Protein AF-A0AAU7TQH4-F1 (afdb_monomer_lite)

Secondary structure (DSSP, 8-state):
--HHHHHHHHHHHHTTSS---EEEEEEGGGHHHHHHHHHTT--SSEEEEEPPPPP-

Foldseek 3Di:
DPPVVVVVVVVCVVVVVDDQDAFEEAEPVCVVVVVVCVVVVVTDGDYHYDDDDPDD

Sequence (56 aa):
MPAEAFQRYVDLVADGKLPIRIDRVFTMDEIGEAHRIMQDGGAVGKLVVRVEGPAT

pLDDT: mean 90.76, std 9.38, range [54.69, 96.62]

Organism: NCBI:txid3160966

Radius of gyration: 14.68 Å; chains: 1; bounding box: 29×31×33 Å

Structure (mmCIF, N/CA/C/O backbone):
data_AF-A0AAU7TQH4-F1
#
_entry.id   AF-A0AAU7TQH4-F1
#
loop_
_atom_site.group_PDB
_atom_site.id
_atom_site.type_symbol
_atom_site.label_atom_id
_atom_site.label_alt_id
_atom_site.label_comp_id
_atom_site.label_asym_id
_atom_site.label_entity_id
_atom_site.label_seq_id
_atom_site.pdbx_PDB_ins_code
_atom_site.Cartn_x
_atom_site.Cartn_y
_atom_site.Cartn_z
_atom_site.occupancy
_atom_site.B_iso_or_equiv
_atom_site.auth_seq_id
_atom_site.auth_comp_id
_atom_site.auth_asym_id
_atom_site.auth_atom_id
_atom_site.pdbx_PDB_model_num
ATOM 1 N N . MET A 1 1 ? 15.133 -8.246 -6.050 1.00 61.47 1 MET A N 1
ATOM 2 C CA . MET A 1 1 ? 14.739 -7.884 -7.428 1.00 61.47 1 MET A CA 1
ATOM 3 C C . MET A 1 1 ? 15.856 -7.065 -8.053 1.00 61.47 1 MET A C 1
ATOM 5 O O . MET A 1 1 ? 16.418 -6.252 -7.329 1.00 61.47 1 MET A O 1
ATOM 9 N N . PRO A 1 2 ? 16.176 -7.256 -9.341 1.00 91.88 2 PRO A N 1
ATOM 10 C CA . PRO A 1 2 ? 17.083 -6.365 -10.062 1.00 91.88 2 PRO A CA 1
ATOM 11 C C . PRO A 1 2 ? 16.564 -4.920 -10.031 1.00 91.88 2 PRO A C 1
ATOM 13 O O . PRO A 1 2 ? 15.355 -4.702 -10.149 1.00 91.88 2 PRO A O 1
ATOM 16 N N . ALA A 1 3 ? 17.460 -3.944 -9.871 1.00 90.75 3 ALA A N 1
ATOM 17 C CA . ALA A 1 3 ? 17.095 -2.528 -9.763 1.00 90.75 3 ALA A CA 1
ATOM 18 C C . ALA A 1 3 ? 16.321 -2.027 -10.997 1.00 90.75 3 ALA A C 1
ATOM 20 O O . ALA A 1 3 ? 15.324 -1.326 -10.860 1.00 90.75 3 ALA A O 1
ATOM 21 N N . GLU A 1 4 ? 16.714 -2.476 -12.189 1.00 92.62 4 GLU A N 1
ATOM 22 C CA . GLU A 1 4 ? 16.054 -2.173 -13.468 1.00 92.62 4 GLU A CA 1
ATOM 23 C C . GLU A 1 4 ? 14.580 -2.606 -13.505 1.00 92.62 4 GLU A C 1
ATOM 25 O O . GLU A 1 4 ? 13.710 -1.889 -13.999 1.00 92.62 4 GLU A O 1
ATOM 30 N N . ALA A 1 5 ? 14.275 -3.767 -12.926 1.00 92.81 5 ALA A N 1
ATOM 31 C CA . ALA A 1 5 ? 12.925 -4.293 -12.903 1.00 92.81 5 ALA A CA 1
ATOM 32 C C . ALA A 1 5 ? 12.058 -3.519 -11.902 1.00 92.81 5 ALA A C 1
ATOM 34 O O . ALA A 1 5 ? 10.881 -3.298 -12.168 1.00 92.81 5 ALA A O 1
ATOM 35 N N . PHE A 1 6 ? 12.630 -3.069 -10.779 1.00 92.62 6 PHE A N 1
ATOM 36 C CA . PHE A 1 6 ? 11.938 -2.189 -9.836 1.00 92.62 6 PHE A CA 1
ATOM 37 C C . PHE A 1 6 ? 11.661 -0.815 -10.452 1.00 92.62 6 PHE A C 1
ATOM 39 O O . PHE A 1 6 ? 10.526 -0.346 -10.392 1.00 92.62 6 PHE A O 1
ATOM 46 N N . GLN A 1 7 ? 12.662 -0.220 -11.108 1.00 95.06 7 GLN A N 1
ATOM 47 C CA . GLN A 1 7 ? 12.528 1.077 -11.769 1.00 95.06 7 GLN A CA 1
ATOM 48 C C . GLN A 1 7 ? 11.379 1.071 -12.780 1.00 95.06 7 GLN A C 1
ATOM 50 O O . GLN A 1 7 ? 10.512 1.936 -12.732 1.00 95.06 7 GLN A O 1
ATOM 55 N N . ARG A 1 8 ? 11.281 0.016 -13.597 1.00 95.44 8 ARG A N 1
ATOM 56 C CA . ARG A 1 8 ? 10.171 -0.152 -14.543 1.00 95.44 8 ARG A CA 1
ATOM 57 C C . ARG A 1 8 ? 8.792 -0.109 -13.872 1.00 95.44 8 ARG A C 1
ATOM 59 O O . ARG A 1 8 ? 7.861 0.446 -14.446 1.00 95.44 8 ARG A O 1
ATOM 66 N N . TYR A 1 9 ? 8.625 -0.711 -12.693 1.00 93.75 9 TYR A N 1
ATOM 67 C CA . TYR A 1 9 ? 7.345 -0.660 -11.976 1.00 93.75 9 TYR A CA 1
ATOM 68 C C . TYR A 1 9 ? 7.040 0.739 -11.440 1.00 93.75 9 TYR A C 1
ATOM 70 O O . TYR A 1 9 ? 5.889 1.164 -11.511 1.00 93.75 9 TYR A O 1
ATOM 78 N N . VAL A 1 10 ? 8.051 1.452 -10.937 1.00 94.56 10 VAL A N 1
ATOM 79 C CA . VAL A 1 10 ? 7.905 2.845 -10.487 1.00 94.56 10 VAL A CA 1
ATOM 80 C C . VAL A 1 10 ? 7.459 3.733 -11.646 1.00 94.56 10 VAL A C 1
ATOM 82 O O . VAL A 1 10 ? 6.489 4.473 -11.495 1.00 94.56 10 VAL A O 1
ATOM 85 N N . ASP A 1 11 ? 8.087 3.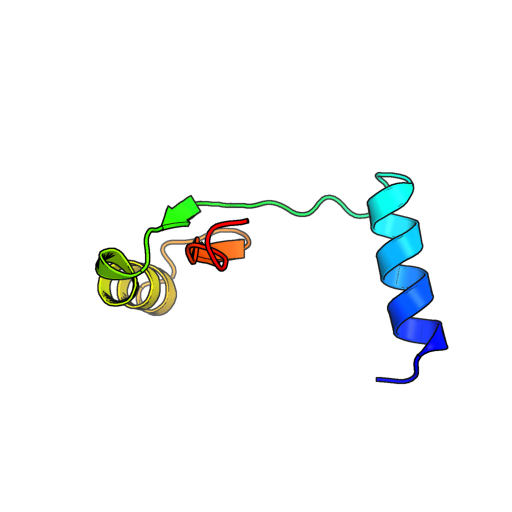589 -12.813 1.00 96.62 11 ASP A N 1
ATOM 86 C CA . ASP A 1 11 ? 7.739 4.362 -14.009 1.00 96.62 11 ASP A CA 1
ATOM 87 C C . ASP A 1 11 ? 6.288 4.095 -14.444 1.00 96.62 11 ASP A C 1
ATOM 89 O O . ASP A 1 11 ? 5.543 5.022 -14.750 1.0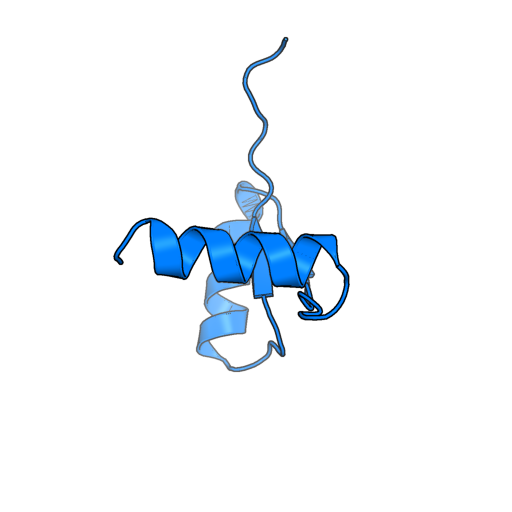0 96.62 11 ASP A O 1
ATOM 93 N N . LEU A 1 12 ? 5.830 2.838 -14.394 1.00 96.50 12 LEU A N 1
ATOM 94 C CA . LEU A 1 12 ? 4.438 2.492 -14.710 1.00 96.50 12 LEU A CA 1
ATOM 95 C C . LEU A 1 12 ? 3.427 3.109 -13.733 1.00 96.50 12 LEU A C 1
ATOM 97 O O . LEU A 1 12 ? 2.318 3.448 -14.149 1.00 96.50 12 LEU A O 1
ATOM 101 N N . VAL A 1 13 ? 3.777 3.238 -12.450 1.00 94.94 13 VAL A N 1
ATOM 102 C CA . VAL A 1 13 ? 2.933 3.927 -11.460 1.00 94.94 13 VAL A CA 1
ATOM 103 C C . VAL A 1 13 ? 2.914 5.430 -11.734 1.00 94.94 13 VAL A C 1
ATOM 105 O O . VAL A 1 13 ? 1.834 6.018 -11.747 1.00 94.94 13 VAL A O 1
ATOM 108 N N . ALA A 1 14 ? 4.076 6.037 -11.995 1.00 94.81 14 ALA A N 1
ATOM 109 C CA . ALA A 1 14 ? 4.199 7.464 -12.301 1.00 94.81 14 ALA A CA 1
ATOM 110 C C . ALA A 1 14 ? 3.421 7.857 -13.569 1.00 94.81 14 ALA A C 1
ATOM 112 O O . ALA A 1 14 ? 2.738 8.878 -13.584 1.00 94.81 14 ALA A O 1
ATOM 113 N N . ASP A 1 15 ? 3.444 6.996 -14.588 1.00 96.44 15 ASP A N 1
ATOM 114 C CA . ASP A 1 15 ? 2.682 7.148 -15.831 1.00 96.44 15 ASP A CA 1
ATOM 115 C C . ASP A 1 15 ? 1.173 6.857 -15.678 1.00 96.44 15 ASP A C 1
ATOM 117 O O . ASP A 1 15 ? 0.424 6.944 -16.653 1.00 96.44 15 ASP A O 1
ATOM 121 N N . GLY A 1 16 ? 0.710 6.425 -14.498 1.00 94.50 16 GLY A N 1
ATOM 122 C CA . GLY A 1 16 ? -0.683 6.027 -14.261 1.00 94.50 16 GLY A CA 1
ATOM 123 C C . GLY A 1 16 ? -1.103 4.720 -14.951 1.00 94.50 16 GLY A C 1
ATOM 124 O O . GLY A 1 16 ? -2.286 4.389 -14.988 1.00 94.50 16 GLY A O 1
ATOM 125 N N . LYS A 1 17 ? -0.147 3.954 -15.489 1.00 96.06 17 LYS A N 1
ATOM 126 C CA . LYS A 1 17 ? -0.371 2.6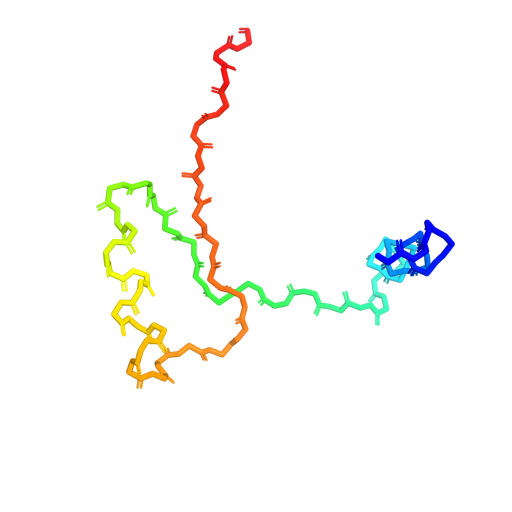82 -16.202 1.00 96.06 17 LYS A CA 1
ATOM 127 C C . LYS A 1 17 ? -0.497 1.482 -15.264 1.00 96.06 17 LYS A C 1
ATOM 129 O O . LYS A 1 17 ? -0.964 0.427 -15.687 1.00 96.06 17 LYS A O 1
ATOM 134 N N . LEU A 1 18 ? -0.085 1.631 -14.006 1.00 92.44 18 LEU A N 1
ATOM 135 C CA . LEU A 1 18 ? -0.247 0.629 -12.957 1.00 92.44 18 LEU A CA 1
ATOM 136 C C . LEU A 1 18 ? -1.058 1.218 -11.790 1.00 92.44 18 LEU A C 1
ATOM 138 O O . LEU A 1 18 ? -0.477 1.832 -10.892 1.00 92.44 18 LEU A O 1
ATOM 142 N N . PRO A 1 19 ? -2.396 1.052 -11.777 1.00 88.94 19 PRO A N 1
ATOM 143 C CA . PRO A 1 19 ? -3.230 1.593 -10.712 1.00 88.94 19 PRO A CA 1
ATOM 144 C C . PRO A 1 19 ? -3.022 0.811 -9.408 1.00 88.94 19 PRO A C 1
ATOM 146 O O . PRO A 1 19 ? -3.329 -0.379 -9.315 1.00 88.94 19 PRO A O 1
ATOM 149 N N . ILE A 1 20 ? -2.535 1.492 -8.369 1.00 89.19 20 ILE A N 1
ATOM 150 C CA . ILE A 1 20 ? -2.416 0.925 -7.023 1.00 89.19 20 ILE A CA 1
ATOM 151 C C . ILE A 1 20 ? -3.731 1.151 -6.277 1.00 89.19 20 ILE A C 1
ATOM 153 O O . ILE A 1 20 ? -4.015 2.245 -5.795 1.00 89.19 20 ILE A O 1
ATOM 157 N N . ARG A 1 21 ? -4.548 0.101 -6.172 1.00 91.25 21 ARG A N 1
ATOM 158 C CA . ARG A 1 21 ? -5.798 0.140 -5.405 1.00 91.25 21 ARG A CA 1
ATOM 159 C C . ARG A 1 21 ? -5.507 -0.040 -3.914 1.00 91.25 21 ARG A C 1
ATOM 161 O O . ARG A 1 21 ? -5.240 -1.156 -3.462 1.00 91.25 21 ARG A O 1
ATOM 168 N N . ILE A 1 22 ? -5.573 1.056 -3.165 1.00 93.56 22 ILE A N 1
ATOM 169 C CA . ILE A 1 22 ? -5.610 1.029 -1.700 1.00 93.56 22 ILE A CA 1
ATOM 170 C C . ILE A 1 22 ? -7.051 0.730 -1.291 1.00 93.56 22 ILE A C 1
ATOM 172 O O . ILE A 1 22 ? -7.961 1.457 -1.679 1.00 93.56 22 ILE A O 1
ATOM 176 N N . ASP A 1 23 ? -7.253 -0.361 -0.558 1.00 93.31 23 ASP A N 1
ATOM 177 C CA . ASP A 1 23 ? -8.578 -0.764 -0.081 1.00 93.31 23 ASP A CA 1
ATOM 178 C C . ASP A 1 23 ? -8.938 0.002 1.198 1.00 93.31 23 ASP A C 1
ATOM 180 O O . ASP A 1 23 ? -9.950 0.694 1.263 1.00 93.31 23 ASP A O 1
ATOM 184 N N . ARG A 1 24 ? -8.049 -0.048 2.197 1.00 94.88 24 ARG A N 1
ATOM 185 C CA . ARG A 1 24 ? -8.189 0.656 3.477 1.00 94.88 24 ARG A CA 1
ATOM 186 C C . ARG A 1 24 ? -6.835 1.093 4.023 1.00 94.88 24 ARG A C 1
ATOM 188 O O . ARG A 1 24 ? -5.813 0.447 3.774 1.00 94.88 24 ARG A O 1
ATOM 195 N N . VAL A 1 25 ? -6.861 2.184 4.782 1.00 95.50 25 VAL A N 1
ATOM 196 C CA . VAL A 1 25 ? -5.720 2.698 5.543 1.00 95.50 25 VAL A CA 1
ATOM 197 C C . VAL A 1 25 ? -6.050 2.585 7.026 1.00 95.50 25 VAL A C 1
ATOM 199 O O . VAL A 1 25 ? -7.118 3.021 7.442 1.00 95.50 25 VAL A O 1
ATOM 202 N N . PHE A 1 26 ? -5.129 2.015 7.791 1.00 95.81 26 PHE A N 1
ATOM 203 C CA . PHE A 1 26 ? -5.205 1.829 9.235 1.00 95.81 26 PHE A CA 1
ATOM 204 C C . PHE A 1 26 ? -4.140 2.678 9.923 1.00 95.81 26 PHE A C 1
ATOM 206 O O . PHE A 1 26 ? -3.114 3.020 9.330 1.00 95.81 26 PHE A O 1
ATOM 213 N N . THR A 1 27 ? -4.366 2.994 11.183 1.00 95.94 27 THR A N 1
ATOM 214 C CA . THR A 1 27 ? -3.349 3.493 12.112 1.00 95.94 27 THR A CA 1
ATOM 215 C C . THR A 1 27 ? -2.515 2.338 12.673 1.00 95.94 27 THR A C 1
ATOM 217 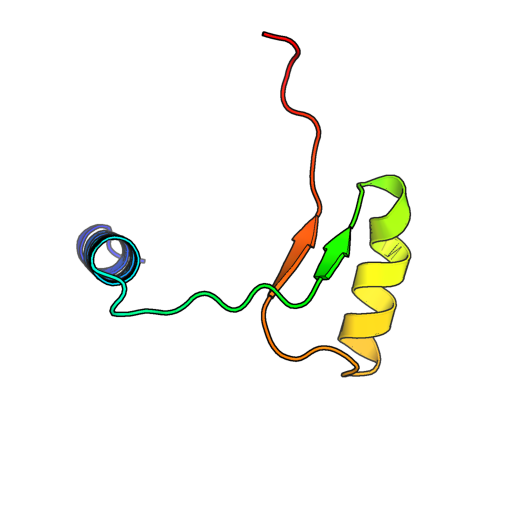O O . THR A 1 27 ? -2.861 1.165 12.508 1.00 95.94 27 THR A O 1
ATOM 220 N N . MET A 1 28 ? -1.403 2.654 13.341 1.00 94.69 28 MET A N 1
ATOM 221 C CA . MET A 1 28 ? -0.564 1.632 13.973 1.00 94.69 28 MET A CA 1
ATOM 222 C C . MET A 1 28 ? -1.321 0.840 15.053 1.00 94.69 28 MET A C 1
ATOM 224 O O . MET A 1 28 ? -1.163 -0.377 15.139 1.00 94.69 28 MET A O 1
ATOM 228 N N . ASP A 1 29 ? -2.196 1.499 15.814 1.00 96.06 29 ASP A N 1
ATOM 229 C CA . ASP A 1 29 ? -3.011 0.865 16.860 1.00 96.06 29 ASP A CA 1
ATOM 230 C C . ASP A 1 29 ? -4.045 -0.121 16.287 1.00 96.06 29 ASP A C 1
ATOM 232 O O . ASP A 1 29 ? -4.492 -1.048 16.963 1.00 96.06 29 ASP A O 1
ATOM 236 N N . GLU A 1 30 ? -4.393 0.028 15.009 1.00 96.56 30 GLU A N 1
ATOM 237 C CA . GLU A 1 30 ? -5.365 -0.808 14.300 1.00 96.56 30 GLU A CA 1
ATOM 238 C C . GLU A 1 30 ? -4.717 -1.981 13.541 1.00 96.56 30 GLU A C 1
ATOM 240 O O . GLU A 1 30 ? -5.405 -2.727 12.841 1.00 96.56 30 GLU A O 1
ATOM 245 N N . ILE A 1 31 ? -3.404 -2.204 13.679 1.00 94.50 31 ILE A N 1
ATOM 246 C CA . ILE A 1 31 ? -2.680 -3.237 12.917 1.00 94.50 31 ILE A CA 1
ATOM 247 C C . ILE A 1 31 ? -3.247 -4.652 13.121 1.00 94.50 31 ILE A C 1
ATOM 249 O O . ILE A 1 31 ? -3.271 -5.459 12.190 1.00 94.50 31 ILE A O 1
ATOM 253 N N . GLY A 1 32 ? -3.764 -4.951 14.318 1.00 96.25 32 GLY A N 1
ATOM 254 C CA . GLY A 1 32 ? -4.424 -6.227 14.598 1.00 96.25 32 GLY A CA 1
ATOM 255 C C . GLY A 1 32 ? -5.693 -6.428 13.764 1.00 96.25 32 GLY A C 1
ATOM 256 O O . GLY A 1 32 ? -5.932 -7.521 13.256 1.00 96.25 32 GLY A O 1
ATOM 257 N N . GLU A 1 33 ? -6.478 -5.368 13.562 1.00 95.44 33 GLU A N 1
ATOM 258 C CA . GLU A 1 33 ? -7.676 -5.403 12.718 1.00 95.44 33 GLU A CA 1
ATOM 259 C C . GLU A 1 33 ? -7.317 -5.573 11.241 1.00 95.44 33 GLU A C 1
ATOM 261 O O . GLU A 1 33 ? -7.928 -6.387 10.546 1.00 95.44 33 GLU A O 1
ATOM 266 N N . ALA A 1 34 ? -6.268 -4.886 10.781 1.00 94.62 34 ALA A N 1
ATOM 267 C CA . ALA A 1 34 ? -5.754 -5.050 9.425 1.00 94.62 34 ALA A CA 1
ATOM 268 C C . ALA A 1 34 ? -5.379 -6.516 9.131 1.00 94.62 34 ALA A C 1
ATOM 270 O O . ALA A 1 34 ? -5.723 -7.045 8.070 1.00 94.62 34 ALA A O 1
ATOM 271 N N . HIS A 1 35 ? -4.726 -7.196 10.082 1.00 95.62 35 HIS A N 1
ATOM 272 C CA . HIS A 1 35 ? -4.389 -8.614 9.951 1.00 95.62 35 HIS A CA 1
ATOM 273 C C . HIS A 1 35 ? -5.614 -9.530 9.970 1.00 95.62 35 HIS A C 1
ATOM 275 O O . HIS A 1 35 ? -5.665 -10.443 9.147 1.00 95.62 35 HIS A O 1
ATOM 281 N N . ARG A 1 36 ? -6.608 -9.275 10.832 1.00 96.44 36 ARG A N 1
ATOM 282 C CA . ARG A 1 36 ? -7.853 -10.063 10.847 1.00 96.44 36 ARG A CA 1
ATOM 283 C C . ARG A 1 36 ? -8.590 -9.987 9.512 1.00 96.44 36 ARG A C 1
ATOM 285 O O . ARG A 1 36 ? -8.870 -11.018 8.914 1.00 96.44 36 ARG A O 1
ATOM 292 N N . ILE A 1 37 ? -8.792 -8.780 8.980 1.00 94.19 37 ILE A N 1
ATOM 293 C CA . ILE A 1 37 ? -9.439 -8.575 7.672 1.00 94.19 37 ILE A CA 1
ATOM 294 C C . ILE A 1 37 ? -8.680 -9.303 6.553 1.00 94.19 37 ILE A C 1
ATOM 296 O O . ILE A 1 37 ? -9.298 -9.884 5.660 1.00 94.19 37 ILE A O 1
ATOM 300 N N . MET A 1 38 ? -7.344 -9.280 6.591 1.00 92.19 38 MET A N 1
ATOM 301 C CA . MET A 1 38 ? -6.510 -10.012 5.637 1.00 92.19 38 MET A CA 1
ATOM 30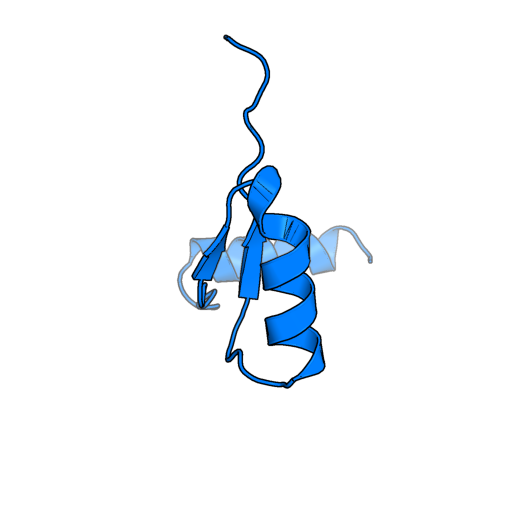2 C C . MET A 1 38 ? -6.692 -11.533 5.761 1.00 92.19 38 MET A C 1
ATOM 304 O O . MET A 1 38 ? -6.781 -12.210 4.740 1.00 92.19 38 MET A O 1
ATOM 308 N N . GLN A 1 39 ? -6.739 -12.066 6.987 1.00 94.38 39 GLN A N 1
ATOM 309 C CA . GLN A 1 39 ? -6.924 -13.498 7.255 1.00 94.38 39 GLN A CA 1
ATOM 310 C C . GLN A 1 39 ? -8.302 -13.997 6.811 1.00 94.38 39 GLN A C 1
ATOM 312 O O . GLN A 1 39 ? -8.395 -15.072 6.223 1.00 94.38 39 GLN A O 1
ATOM 317 N N . ASP A 1 40 ? -9.340 -13.191 7.020 1.00 95.56 40 ASP A N 1
ATOM 318 C CA . ASP A 1 40 ? -10.721 -13.524 6.659 1.00 95.56 40 ASP A CA 1
ATOM 319 C C . ASP A 1 40 ? -11.015 -13.319 5.159 1.00 95.56 40 ASP A C 1
ATOM 321 O O . ASP A 1 40 ? -12.126 -13.570 4.693 1.00 95.56 40 ASP A O 1
ATOM 325 N N . GLY A 1 41 ? -10.033 -12.846 4.379 1.00 90.31 41 GLY A N 1
ATOM 326 C CA . GLY A 1 41 ? -10.191 -12.570 2.948 1.00 90.31 41 GLY A CA 1
ATOM 327 C C . GLY A 1 41 ? -11.102 -11.374 2.644 1.00 90.31 41 GLY A C 1
ATOM 328 O O . GLY A 1 41 ? -11.571 -11.224 1.518 1.00 90.31 41 GLY A O 1
ATOM 329 N N . GLY A 1 42 ? -11.349 -10.502 3.625 1.00 88.31 42 GLY A N 1
ATOM 330 C CA . GLY A 1 42 ? -12.277 -9.371 3.533 1.00 88.31 42 GLY A CA 1
ATOM 331 C C . GLY A 1 42 ? -11.726 -8.131 2.820 1.00 88.31 42 GLY A C 1
ATOM 332 O O . GLY A 1 42 ? -12.280 -7.043 2.995 1.00 88.31 42 GLY A O 1
ATOM 333 N N . ALA A 1 43 ? -10.628 -8.261 2.072 1.00 88.06 43 ALA A N 1
ATOM 334 C CA . ALA A 1 43 ? -9.932 -7.152 1.425 1.00 88.06 43 ALA A CA 1
ATOM 335 C C . ALA A 1 43 ? -9.676 -7.402 -0.064 1.00 88.06 43 ALA A C 1
ATOM 337 O O . ALA A 1 43 ? -9.241 -8.483 -0.463 1.00 88.06 43 ALA A O 1
ATOM 338 N N . VAL A 1 44 ? -9.873 -6.363 -0.884 1.00 85.31 44 VAL A N 1
ATOM 339 C CA . VAL A 1 44 ? -9.577 -6.384 -2.327 1.00 85.31 44 VAL A CA 1
ATOM 340 C C . VAL A 1 44 ? -8.650 -5.224 -2.675 1.00 85.31 44 VAL A C 1
ATOM 342 O O . VAL A 1 44 ? -9.085 -4.105 -2.959 1.00 85.31 44 VAL A O 1
ATOM 345 N N . GLY A 1 45 ? -7.350 -5.513 -2.685 1.00 88.31 45 GLY A N 1
ATOM 346 C CA . GLY A 1 45 ? -6.297 -4.538 -2.961 1.00 88.31 45 GLY A CA 1
ATOM 347 C C . GLY A 1 45 ? -5.255 -4.503 -1.850 1.00 88.31 45 GLY A C 1
ATOM 348 O O . GLY A 1 45 ? -4.965 -5.519 -1.219 1.00 88.31 45 GLY A O 1
ATOM 349 N N . LYS A 1 46 ? -4.644 -3.336 -1.641 1.00 93.38 46 LYS A N 1
ATOM 350 C CA . LYS A 1 46 ? -3.626 -3.130 -0.606 1.00 93.38 46 LYS A CA 1
ATOM 351 C C . LYS A 1 46 ? -4.254 -2.585 0.676 1.00 93.38 46 LYS A C 1
ATOM 353 O O . LYS A 1 46 ? -4.936 -1.564 0.636 1.00 93.38 46 LYS A O 1
ATOM 358 N N . LEU A 1 47 ? -3.966 -3.241 1.798 1.00 95.56 47 LEU A N 1
ATOM 359 C CA . LEU A 1 47 ? -4.156 -2.684 3.137 1.00 95.56 47 LEU A CA 1
ATOM 360 C C . LEU A 1 47 ? -2.887 -1.920 3.515 1.00 95.56 47 LEU A C 1
ATOM 362 O O . LEU A 1 47 ? -1.781 -2.434 3.344 1.00 95.56 47 LEU A O 1
ATOM 366 N N . VAL A 1 48 ? -3.041 -0.684 3.976 1.00 95.75 48 VAL A N 1
ATOM 367 C CA . VAL A 1 48 ? -1.923 0.209 4.298 1.00 95.75 48 VAL A CA 1
ATOM 368 C C . VAL A 1 48 ? -2.002 0.584 5.767 1.00 95.75 48 VAL A C 1
ATOM 370 O O . VAL A 1 48 ? -3.077 0.910 6.253 1.00 95.75 48 VAL A O 1
ATOM 373 N N . VAL A 1 49 ? -0.871 0.580 6.467 1.00 95.81 49 VAL A N 1
ATOM 374 C CA . VAL A 1 49 ? -0.774 1.124 7.825 1.00 95.81 49 VAL A CA 1
ATOM 375 C C . VAL A 1 49 ? -0.010 2.439 7.748 1.00 95.81 49 VAL A C 1
ATOM 377 O O . VAL A 1 49 ? 1.112 2.482 7.240 1.00 95.81 49 VAL A O 1
ATOM 380 N N . ARG A 1 50 ? -0.626 3.524 8.214 1.00 94.50 50 ARG A N 1
ATOM 381 C CA . ARG A 1 50 ? 0.040 4.811 8.379 1.00 94.50 50 ARG A CA 1
ATOM 382 C C . ARG A 1 50 ? 0.876 4.750 9.649 1.00 94.50 50 ARG A C 1
ATOM 384 O O . ARG A 1 50 ? 0.347 4.584 10.744 1.00 94.50 50 ARG A O 1
ATOM 391 N N . VAL A 1 51 ? 2.175 4.938 9.475 1.00 92.06 51 VAL A N 1
ATOM 392 C CA . VAL A 1 51 ? 3.106 5.220 10.564 1.00 92.06 51 VAL A CA 1
ATOM 393 C C . VAL A 1 51 ? 3.353 6.721 10.595 1.00 92.06 51 VAL A C 1
ATOM 395 O O . VAL A 1 51 ? 3.472 7.350 9.540 1.00 92.06 51 VAL A O 1
ATOM 398 N N . GLU A 1 52 ? 3.385 7.314 11.784 1.00 85.44 52 GLU A N 1
ATOM 399 C CA . GLU A 1 52 ? 3.857 8.689 11.910 1.00 85.44 52 GLU A CA 1
ATOM 400 C C . GLU A 1 52 ? 5.357 8.708 11.602 1.00 85.44 52 GLU A C 1
ATOM 402 O O . GLU A 1 52 ? 6.133 7.917 12.142 1.00 85.44 52 GLU A O 1
ATOM 407 N N . GLY A 1 53 ? 5.754 9.565 10.661 1.00 72.88 53 GLY A N 1
ATOM 408 C CA . GLY A 1 53 ? 7.164 9.837 10.413 1.00 72.88 53 GLY A CA 1
ATOM 409 C C . GLY A 1 53 ? 7.763 10.641 11.571 1.00 72.88 53 GLY A C 1
ATOM 410 O 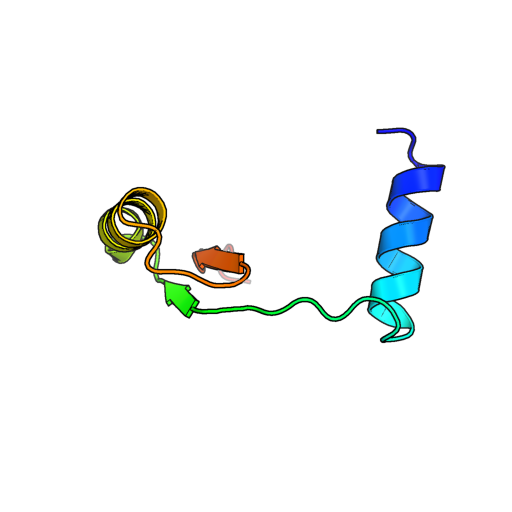O . GLY A 1 53 ? 7.016 11.218 12.363 1.00 72.88 53 GLY A O 1
ATOM 411 N N . PRO A 1 54 ? 9.100 10.716 11.682 1.00 63.75 54 PRO A N 1
ATOM 412 C CA . PRO A 1 54 ? 9.727 11.616 12.644 1.00 63.75 54 PRO A CA 1
ATOM 413 C C . PRO A 1 54 ? 9.184 13.042 12.456 1.00 63.75 54 PRO A C 1
ATOM 415 O O . PRO A 1 54 ? 9.070 13.511 11.320 1.00 63.75 54 PRO A O 1
ATOM 418 N N . ALA A 1 55 ? 8.834 13.711 13.563 1.00 60.56 55 ALA A N 1
ATOM 419 C CA . ALA A 1 55 ? 8.450 15.120 13.547 1.00 60.56 55 ALA A CA 1
ATOM 420 C C . ALA A 1 55 ? 9.570 15.911 12.856 1.00 60.56 55 ALA A C 1
ATOM 422 O O . ALA A 1 55 ? 10.727 15.831 13.271 1.00 60.56 55 ALA A O 1
ATOM 423 N N . THR A 1 56 ? 9.227 16.559 11.742 1.00 54.69 56 THR A N 1
ATOM 424 C CA . THR A 1 56 ? 10.163 17.352 10.934 1.00 54.69 56 THR A CA 1
ATOM 425 C C . THR A 1 56 ? 10.464 18.674 11.618 1.00 54.69 56 THR A C 1
ATOM 427 O O . THR A 1 56 ? 9.507 19.270 12.163 1.00 54.69 56 THR A O 1
#